Protein AF-G4HNX2-F1 (afdb_monomer)

Organism: NCBI:txid743719

Secondary structure (DSSP, 8-state):
--TTTTT--TT-EEEEEEEBTTT--EEEEEEE-TTSSEEEEEESTTTTSTTGGGG-EEEEHHHHHHHB-

Solvent-accessible surface area (backbone atoms only — not comparable to full-atom values): 3957 Å² total; per-residue (Å²): 132,65,84,60,61,84,60,61,40,54,58,33,77,65,72,39,80,35,32,29,73,85,80,65,52,64,33,25,44,37,34,26,37,78,85,37,48,44,28,39,30,30,61,69,72,58,72,86,44,92,65,38,72,78,64,40,51,76,45,49,44,66,56,48,69,71,45,41,91

pLDDT: mean 93.96, std 6.36, range [53.34, 97.94]

Foldseek 3Di:
DQPCVVQLDAFHARQDWKAFPPPRAIKTFGGHHNVSFKTKIFHPPPPVPPCRSVRIDIDTPVCCSPGID

Mean predicted aligned error: 2.9 Å

Radius of gyration: 11.42 Å; Cα contacts (8 Å, |Δi|>4): 127; chains: 1; bounding box: 24×25×28 Å

Structure (mmCIF, N/CA/C/O backbone):
data_AF-G4HNX2-F1
#
_entry.id   AF-G4HNX2-F1
#
loop_
_atom_site.group_PDB
_atom_site.id
_atom_site.type_symbol
_atom_site.label_atom_id
_atom_site.label_alt_id
_atom_site.label_comp_id
_atom_site.label_asym_id
_atom_site.label_entity_id
_atom_site.label_seq_id
_atom_site.pdbx_PDB_ins_code
_atom_site.Cartn_x
_atom_site.Cartn_y
_atom_site.Cartn_z
_atom_site.occupancy
_atom_site.B_iso_or_equiv
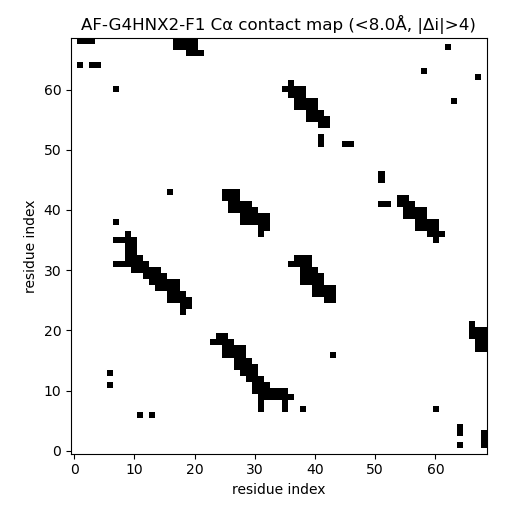_atom_site.auth_seq_id
_atom_site.auth_comp_id
_atom_site.auth_asym_id
_atom_site.auth_atom_id
_atom_site.pdbx_PDB_model_num
ATOM 1 N N . MET A 1 1 ? -3.746 7.663 17.385 1.00 53.34 1 MET A N 1
ATOM 2 C CA . MET A 1 1 ? -3.071 7.856 16.084 1.00 53.34 1 MET A CA 1
ATOM 3 C C . MET A 1 1 ? -2.486 6.535 15.628 1.00 53.34 1 MET A C 1
ATOM 5 O O . MET A 1 1 ? -1.668 5.971 16.353 1.00 53.34 1 MET A O 1
ATOM 9 N N . ASN A 1 2 ? -2.927 6.026 14.475 1.00 72.50 2 ASN A N 1
ATOM 10 C CA . ASN A 1 2 ? -2.275 4.885 13.834 1.00 72.50 2 ASN A CA 1
ATOM 11 C C . ASN A 1 2 ? -0.894 5.361 13.339 1.00 72.50 2 ASN A C 1
ATOM 13 O O . ASN A 1 2 ? -0.802 6.386 12.669 1.00 72.50 2 ASN A O 1
ATOM 17 N N . LYS A 1 3 ? 0.191 4.656 13.689 1.00 79.25 3 LYS A N 1
ATOM 18 C CA . LYS A 1 3 ? 1.565 5.038 13.302 1.00 79.25 3 LYS A CA 1
ATOM 19 C C . LYS A 1 3 ? 1.756 5.109 11.781 1.00 79.25 3 LYS A C 1
ATOM 21 O O . LYS A 1 3 ? 2.682 5.778 11.329 1.00 79.25 3 LYS A O 1
ATOM 26 N N . LEU A 1 4 ? 0.900 4.437 11.011 1.00 89.25 4 LEU A N 1
ATOM 27 C CA . LEU A 1 4 ? 0.918 4.463 9.551 1.00 89.25 4 LEU A CA 1
ATOM 28 C C . LEU A 1 4 ? 0.385 5.774 8.967 1.00 89.25 4 LEU A C 1
ATOM 30 O O . LEU A 1 4 ? 0.813 6.161 7.889 1.00 89.25 4 LEU A O 1
ATOM 34 N N . GLU A 1 5 ? -0.486 6.494 9.673 1.00 89.94 5 GLU A N 1
ATOM 35 C CA . GLU A 1 5 ? -1.151 7.696 9.155 1.00 89.94 5 GLU A CA 1
ATOM 36 C C . GLU A 1 5 ? -0.158 8.778 8.716 1.00 89.94 5 GLU A C 1
ATOM 38 O O . GLU A 1 5 ? -0.295 9.340 7.633 1.00 89.94 5 GLU A O 1
ATOM 43 N N . GLY A 1 6 ? 0.909 8.983 9.495 1.00 90.69 6 GLY A N 1
ATOM 44 C CA . GLY A 1 6 ? 1.979 9.925 9.153 1.00 90.69 6 GLY A CA 1
ATOM 45 C C . GLY A 1 6 ? 2.883 9.477 7.998 1.00 90.69 6 GLY A C 1
ATOM 46 O O . GLY A 1 6 ? 3.681 10.273 7.516 1.00 90.69 6 GLY A O 1
ATOM 47 N N . LEU A 1 7 ? 2.786 8.218 7.560 1.00 91.00 7 LEU A N 1
ATOM 48 C CA . LEU A 1 7 ? 3.514 7.700 6.398 1.00 91.00 7 LEU A CA 1
ATOM 49 C C . LEU A 1 7 ? 2.694 7.831 5.109 1.00 91.00 7 LEU A C 1
ATOM 51 O O . LEU A 1 7 ? 3.278 7.938 4.034 1.00 91.00 7 LEU A O 1
ATOM 55 N N . LEU A 1 8 ? 1.360 7.823 5.207 1.00 94.38 8 LEU A N 1
ATOM 56 C CA . LEU A 1 8 ? 0.438 7.829 4.066 1.00 94.38 8 LEU A CA 1
ATOM 57 C C . LEU A 1 8 ? 0.163 9.255 3.556 1.00 94.38 8 LEU A C 1
ATOM 59 O O . LEU A 1 8 ? -0.984 9.719 3.521 1.00 94.38 8 LEU A O 1
ATOM 63 N N . VAL A 1 9 ? 1.247 9.950 3.209 1.00 95.06 9 VAL A N 1
ATOM 64 C CA . VAL A 1 9 ? 1.253 11.298 2.627 1.00 95.06 9 VAL A CA 1
ATOM 65 C C . VAL A 1 9 ? 1.221 11.177 1.096 1.00 95.06 9 VAL A C 1
ATOM 67 O O . VAL A 1 9 ? 1.892 10.288 0.567 1.00 95.06 9 VAL A O 1
ATOM 70 N N . PRO A 1 10 ? 0.480 12.037 0.372 1.00 97.31 10 PRO A N 1
ATOM 71 C CA . PRO A 1 10 ? 0.433 11.986 -1.087 1.00 97.31 10 PRO A CA 1
ATOM 72 C C . PRO A 1 10 ? 1.823 11.992 -1.742 1.00 97.31 10 PRO A C 1
ATOM 74 O O . PRO A 1 10 ? 2.701 12.764 -1.353 1.00 97.31 10 PRO A O 1
ATOM 77 N N . GLY A 1 11 ? 2.029 11.110 -2.721 1.00 95.31 11 GLY A N 1
ATOM 78 C CA . GLY A 1 11 ? 3.289 10.952 -3.454 1.00 95.31 11 GLY A CA 1
ATOM 79 C C . GLY A 1 11 ? 4.445 10.327 -2.661 1.00 95.31 11 GLY A C 1
ATOM 80 O O . GLY A 1 11 ? 5.566 10.258 -3.170 1.00 95.31 11 GLY A O 1
ATOM 81 N N . ALA A 1 12 ? 4.220 9.879 -1.423 1.00 96.44 12 ALA A N 1
ATOM 82 C CA . ALA A 1 12 ? 5.275 9.295 -0.603 1.00 96.44 12 ALA A CA 1
ATOM 83 C C . ALA A 1 12 ? 5.755 7.939 -1.146 1.00 96.44 12 ALA A C 1
ATOM 85 O O . ALA A 1 12 ? 4.962 7.085 -1.541 1.00 96.44 12 ALA A O 1
ATOM 86 N N . VAL A 1 13 ? 7.068 7.706 -1.062 1.00 95.81 13 VAL A N 1
ATOM 87 C CA . VAL A 1 13 ? 7.705 6.397 -1.274 1.00 95.81 13 VAL A CA 1
ATOM 8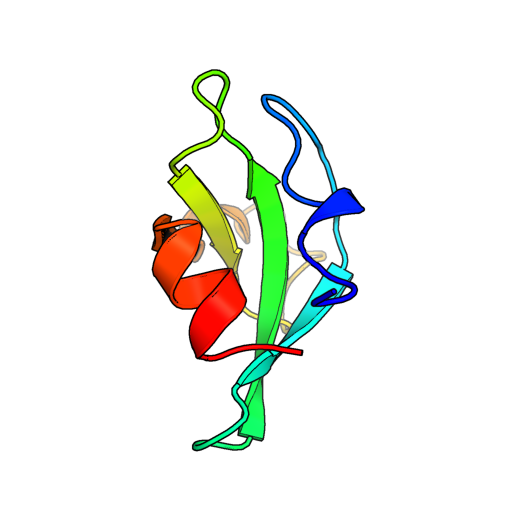8 C C . VAL A 1 13 ? 8.203 5.895 0.080 1.00 95.81 13 VAL A C 1
ATOM 90 O O . VAL A 1 13 ? 9.105 6.480 0.674 1.00 95.81 13 VAL A O 1
ATOM 93 N N . ILE A 1 14 ? 7.581 4.833 0.594 1.00 94.12 14 ILE A N 1
ATOM 94 C CA . ILE A 1 14 ? 7.672 4.424 2.005 1.00 94.12 14 ILE A CA 1
ATOM 95 C C . ILE A 1 14 ? 8.567 3.190 2.177 1.00 94.12 14 ILE A C 1
ATOM 97 O O . ILE A 1 14 ? 9.395 3.153 3.086 1.00 94.12 14 ILE A O 1
ATOM 101 N N . ASN A 1 15 ? 8.388 2.176 1.322 1.00 93.31 15 ASN A N 1
ATOM 102 C CA . ASN A 1 15 ? 9.084 0.880 1.366 1.00 93.31 15 ASN A CA 1
ATOM 103 C C . ASN A 1 15 ? 9.193 0.271 2.786 1.00 93.31 15 ASN A C 1
ATOM 105 O O . ASN A 1 15 ? 10.287 -0.030 3.275 1.00 93.31 15 ASN A O 1
ATOM 109 N N . LYS A 1 16 ? 8.053 0.077 3.461 1.00 94.56 16 LYS A N 1
ATOM 110 C CA . LYS A 1 16 ? 7.970 -0.567 4.785 1.00 94.56 16 LYS A CA 1
ATOM 111 C C . LYS A 1 16 ? 7.205 -1.877 4.744 1.00 94.56 16 LYS A C 1
ATOM 113 O O . LYS A 1 16 ? 6.340 -2.065 3.907 1.00 94.56 16 LYS A O 1
ATOM 118 N N . ILE A 1 17 ? 7.496 -2.773 5.681 1.00 96.44 17 ILE A N 1
ATOM 119 C CA . ILE A 1 17 ? 6.670 -3.962 5.905 1.00 96.44 17 ILE A CA 1
ATOM 120 C C . ILE A 1 17 ? 5.574 -3.593 6.904 1.00 96.44 17 ILE A C 1
ATOM 122 O O . ILE A 1 17 ? 5.881 -3.030 7.955 1.00 96.44 17 ILE A O 1
ATOM 126 N N . ILE A 1 18 ? 4.330 -3.920 6.571 1.00 96.19 18 ILE A N 1
ATOM 127 C CA . ILE A 1 18 ? 3.156 -3.767 7.438 1.00 96.19 18 ILE A CA 1
ATOM 128 C C . ILE A 1 18 ? 2.479 -5.123 7.620 1.00 96.19 18 ILE A C 1
ATOM 130 O O . ILE A 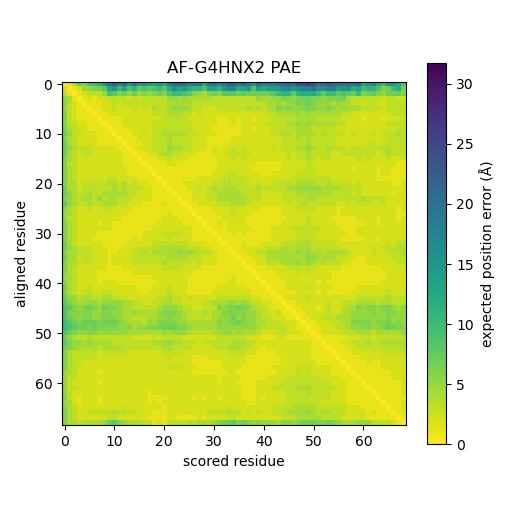1 18 ? 2.591 -6.005 6.763 1.00 96.19 18 ILE A O 1
ATOM 134 N N . THR A 1 19 ? 1.794 -5.311 8.746 1.00 96.88 19 THR A N 1
ATOM 135 C CA . THR A 1 19 ? 1.179 -6.600 9.097 1.00 96.88 19 THR A CA 1
ATOM 136 C C . THR A 1 19 ? -0.326 -6.457 9.243 1.00 96.88 19 THR A C 1
ATOM 138 O O . THR A 1 19 ? -0.794 -5.624 10.014 1.00 96.88 19 THR A O 1
ATOM 141 N N . ASN A 1 20 ? -1.089 -7.299 8.543 1.00 96.25 20 ASN A N 1
ATOM 142 C CA . ASN A 1 20 ? -2.535 -7.344 8.707 1.00 96.25 20 ASN A CA 1
ATOM 143 C C . ASN A 1 20 ? -2.885 -7.843 10.117 1.00 96.25 20 ASN A C 1
ATOM 145 O O . ASN A 1 20 ? -2.443 -8.916 10.542 1.00 96.25 20 ASN A O 1
ATOM 149 N N . VAL A 1 21 ? -3.700 -7.091 10.850 1.00 94.75 21 VAL A N 1
ATOM 150 C CA . VAL A 1 21 ? -3.992 -7.375 12.261 1.00 94.75 21 VAL A CA 1
ATOM 151 C C . VAL A 1 21 ? -4.776 -8.672 12.456 1.00 94.75 21 VAL A C 1
ATOM 153 O O . VAL A 1 21 ? -4.565 -9.349 13.469 1.00 94.75 21 VAL A O 1
ATOM 156 N N . LYS A 1 22 ? -5.625 -9.043 11.485 1.00 94.88 22 LYS A N 1
ATOM 157 C CA . LYS A 1 22 ? -6.504 -10.223 11.530 1.00 94.88 22 LYS A CA 1
ATOM 158 C C . LYS A 1 22 ? -5.791 -11.475 11.031 1.00 94.88 22 LYS A C 1
ATOM 160 O O . LYS A 1 22 ? -5.745 -12.473 11.739 1.00 94.88 22 LYS A O 1
ATOM 165 N N . THR A 1 23 ? -5.223 -11.421 9.827 1.00 96.25 23 THR A N 1
ATOM 166 C CA . THR A 1 23 ? -4.650 -12.604 9.160 1.00 96.25 23 THR A CA 1
ATOM 167 C C . THR A 1 23 ? -3.190 -12.851 9.515 1.00 96.25 23 THR A C 1
ATOM 169 O O . THR A 1 23 ? -2.663 -13.915 9.207 1.00 96.25 23 THR A O 1
ATOM 172 N N . LYS A 1 24 ? -2.516 -11.864 10.124 1.00 95.69 24 LYS A N 1
ATOM 173 C CA . LYS A 1 24 ? -1.058 -11.837 10.337 1.00 95.69 24 LYS A CA 1
ATOM 174 C C . LYS A 1 24 ? -0.238 -11.891 9.044 1.00 95.69 24 LYS A C 1
ATOM 176 O O . LYS A 1 24 ? 0.985 -11.996 9.106 1.00 95.69 24 LYS A O 1
ATOM 181 N N . HIS A 1 25 ? -0.881 -11.769 7.881 1.00 96.06 25 HIS A N 1
ATOM 182 C CA . HIS A 1 25 ? -0.188 -11.689 6.605 1.00 96.06 25 HIS A CA 1
ATOM 183 C C . HIS A 1 25 ? 0.544 -10.352 6.508 1.00 96.06 25 HIS A C 1
ATOM 185 O O . HIS A 1 25 ? -0.012 -9.294 6.811 1.00 96.06 25 HIS A O 1
ATOM 191 N N . GLN A 1 26 ? 1.803 -10.412 6.101 1.00 97.31 26 GLN A N 1
ATOM 192 C CA . GLN A 1 26 ? 2.658 -9.251 5.980 1.00 97.31 26 GLN A CA 1
ATOM 193 C C . GLN A 1 26 ? 2.845 -8.873 4.511 1.00 97.31 26 GLN A C 1
ATOM 195 O O . GLN A 1 26 ? 3.054 -9.734 3.655 1.00 97.31 26 GLN A O 1
ATOM 200 N N . ILE A 1 27 ? 2.809 -7.574 4.236 1.00 97.19 27 ILE A N 1
ATOM 201 C CA . ILE A 1 27 ? 2.967 -7.008 2.894 1.00 97.19 27 ILE A CA 1
ATOM 202 C C . ILE A 1 27 ? 3.914 -5.812 2.938 1.00 97.19 27 ILE A C 1
ATOM 204 O O . ILE A 1 27 ? 4.231 -5.280 4.002 1.00 97.19 27 ILE A O 1
ATOM 208 N N . VAL A 1 28 ? 4.380 -5.388 1.770 1.00 97.19 28 VAL A N 1
ATOM 209 C CA . VAL A 1 28 ? 5.218 -4.202 1.604 1.00 97.19 28 VAL A CA 1
ATOM 210 C C . VAL A 1 28 ? 4.318 -3.022 1.274 1.00 97.19 28 VAL A C 1
ATOM 212 O O . VAL A 1 28 ? 3.698 -3.008 0.220 1.00 97.19 28 VAL A O 1
ATOM 215 N N . LEU A 1 29 ? 4.285 -2.027 2.149 1.00 96.88 29 LEU A N 1
ATOM 216 C CA . LEU A 1 29 ? 3.778 -0.688 1.900 1.00 96.88 29 LEU A CA 1
ATOM 217 C C . LEU A 1 29 ? 4.803 0.084 1.065 1.00 96.88 29 LEU A C 1
ATOM 219 O O . LEU A 1 29 ? 5.852 0.477 1.585 1.00 96.88 29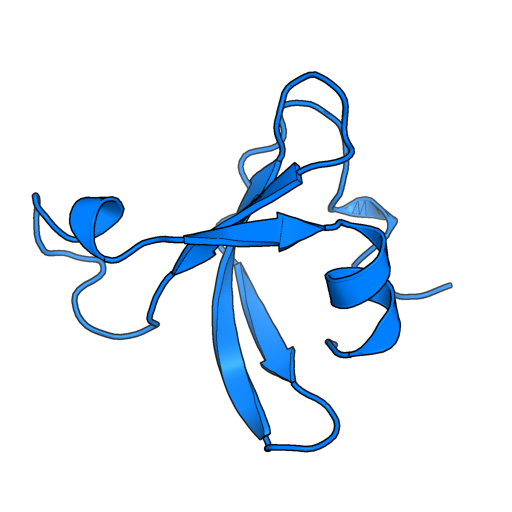 LEU A O 1
ATOM 223 N N . PHE A 1 30 ? 4.541 0.256 -0.230 1.00 96.06 30 PHE A N 1
ATOM 224 C CA . PHE A 1 30 ? 5.551 0.751 -1.161 1.00 96.06 30 PHE A CA 1
ATOM 225 C C . PHE A 1 30 ? 5.427 2.248 -1.432 1.00 96.06 30 PHE A C 1
ATOM 227 O O . PHE A 1 30 ? 6.379 2.978 -1.154 1.00 96.06 30 PHE A O 1
ATOM 234 N N . ALA A 1 31 ? 4.282 2.703 -1.939 1.00 96.50 31 ALA A N 1
ATOM 235 C CA . ALA A 1 31 ? 4.078 4.098 -2.316 1.00 96.50 31 ALA A CA 1
ATOM 236 C C . ALA A 1 31 ? 2.620 4.536 -2.154 1.00 96.50 31 ALA A C 1
ATOM 238 O O . ALA A 1 31 ? 1.721 3.699 -2.119 1.00 96.50 31 ALA A O 1
ATOM 239 N N . VAL A 1 32 ? 2.405 5.844 -2.082 1.00 97.69 32 VAL A N 1
ATOM 240 C CA . VAL A 1 32 ? 1.086 6.484 -2.083 1.00 97.69 32 VAL A CA 1
ATOM 241 C C . VAL A 1 32 ? 0.933 7.256 -3.386 1.00 97.69 32 VAL A C 1
ATOM 243 O O . VAL A 1 32 ? 1.890 7.881 -3.850 1.00 97.69 32 VAL A O 1
ATOM 246 N N . ASP A 1 33 ? -0.253 7.207 -3.981 1.00 96.88 33 ASP A N 1
ATOM 247 C CA . ASP A 1 33 ? -0.583 8.029 -5.140 1.00 96.88 33 ASP A CA 1
ATOM 248 C C . ASP A 1 33 ? -0.548 9.535 -4.817 1.00 96.88 33 ASP A C 1
ATOM 250 O 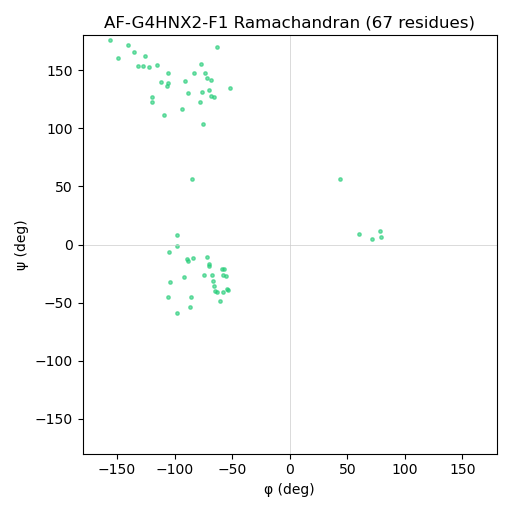O . ASP A 1 33 ? -0.405 9.963 -3.668 1.00 96.88 33 ASP A O 1
ATOM 254 N N . LEU A 1 34 ? -0.635 10.360 -5.861 1.00 96.75 34 LEU A N 1
ATOM 255 C CA . LEU A 1 34 ? -0.580 11.819 -5.725 1.00 96.75 34 LEU A CA 1
ATOM 256 C C . LEU A 1 34 ? -1.827 12.414 -5.063 1.00 96.75 34 LEU A C 1
ATOM 258 O O . LEU A 1 34 ? -1.751 13.529 -4.554 1.00 96.75 34 LEU A O 1
ATOM 262 N N . ASP A 1 35 ? -2.934 11.672 -5.035 1.00 95.44 35 ASP A N 1
ATOM 263 C CA . ASP A 1 35 ? -4.180 12.098 -4.395 1.00 95.44 35 ASP A CA 1
ATOM 264 C C . ASP A 1 35 ? -4.236 11.694 -2.910 1.00 95.44 35 ASP A C 1
ATOM 266 O O . ASP A 1 35 ? -5.067 12.191 -2.152 1.00 95.44 35 ASP A O 1
ATOM 270 N N . GLY A 1 36 ? -3.325 10.825 -2.460 1.00 94.25 36 GLY A N 1
ATOM 271 C CA . GLY A 1 36 ? -3.226 10.365 -1.079 1.00 94.25 36 GLY A CA 1
ATOM 272 C C . GLY A 1 36 ? -4.223 9.277 -0.690 1.00 94.25 36 GLY A C 1
ATOM 273 O O . GLY A 1 36 ? -4.296 8.946 0.496 1.00 94.25 36 GLY A O 1
ATOM 274 N N . ASN A 1 37 ? -4.990 8.747 -1.641 1.00 96.12 37 ASN A N 1
ATOM 275 C CA . ASN A 1 37 ? -6.100 7.828 -1.385 1.00 96.12 37 ASN A CA 1
ATOM 276 C C . ASN A 1 37 ? -5.740 6.383 -1.715 1.00 96.12 37 ASN A C 1
ATOM 278 O O . ASN A 1 37 ? -6.185 5.472 -1.017 1.00 96.12 37 ASN A O 1
ATOM 282 N N . THR A 1 38 ? -4.892 6.177 -2.721 1.00 97.75 38 THR A N 1
ATOM 283 C CA . THR A 1 38 ? -4.496 4.846 -3.179 1.00 97.75 38 THR A CA 1
ATOM 284 C C . THR A 1 38 ? -3.075 4.540 -2.746 1.00 97.75 38 THR A C 1
ATOM 286 O O . THR A 1 38 ? -2.157 5.350 -2.885 1.00 97.75 38 THR A O 1
ATOM 289 N N . VAL A 1 39 ? -2.868 3.325 -2.260 1.00 97.75 39 VAL A N 1
ATOM 290 C CA . VAL A 1 39 ? -1.578 2.859 -1.772 1.00 97.75 39 VAL A CA 1
ATOM 291 C C . VAL A 1 39 ? -1.129 1.659 -2.593 1.00 97.75 39 VAL A C 1
ATOM 293 O O . VAL A 1 39 ? -1.816 0.640 -2.647 1.00 97.75 39 VAL A O 1
ATOM 296 N N . LEU A 1 40 ? 0.049 1.755 -3.210 1.00 97.56 40 LEU A N 1
ATOM 297 C CA . LEU A 1 40 ? 0.697 0.625 -3.862 1.00 97.56 40 LEU A CA 1
ATOM 298 C C . LEU A 1 40 ? 1.355 -0.261 -2.805 1.00 97.56 40 LEU A C 1
ATOM 300 O O . LEU A 1 40 ? 2.237 0.174 -2.053 1.00 97.56 40 LEU A O 1
ATOM 304 N N . VAL A 1 41 ? 0.955 -1.525 -2.791 1.00 97.44 41 VAL A N 1
ATOM 305 C CA . VAL A 1 41 ? 1.489 -2.556 -1.909 1.00 97.44 41 VAL A CA 1
ATOM 306 C C . VAL A 1 41 ? 1.984 -3.759 -2.705 1.00 97.44 41 VAL A C 1
ATOM 308 O O . VAL A 1 41 ? 1.633 -3.940 -3.869 1.00 97.44 41 VAL A O 1
ATOM 311 N N . GLY A 1 42 ? 2.811 -4.600 -2.093 1.00 97.44 42 GLY A N 1
ATOM 312 C CA . GLY A 1 42 ? 3.337 -5.782 -2.770 1.00 97.44 42 GLY A CA 1
ATOM 313 C C . GLY A 1 42 ? 3.775 -6.905 -1.836 1.00 97.44 42 GLY A C 1
ATOM 314 O O . GLY A 1 42 ? 3.765 -6.755 -0.611 1.00 97.44 42 GLY A O 1
ATOM 315 N N . PRO A 1 43 ? 4.187 -8.052 -2.400 1.00 96.88 43 PRO A N 1
ATOM 316 C CA . PRO A 1 43 ? 4.634 -9.195 -1.616 1.00 96.88 43 PRO A CA 1
ATOM 317 C C . PRO A 1 43 ? 6.020 -8.947 -1.001 1.00 96.88 43 PRO A C 1
ATOM 319 O O . PRO A 1 43 ? 6.879 -8.308 -1.602 1.00 96.88 43 PRO A O 1
ATOM 322 N N . ILE A 1 44 ? 6.291 -9.506 0.180 1.00 95.69 44 ILE A N 1
ATOM 323 C CA . ILE A 1 44 ? 7.607 -9.365 0.846 1.00 95.69 44 ILE A CA 1
ATOM 324 C C . ILE A 1 44 ? 8.729 -10.047 0.066 1.00 95.69 44 ILE A C 1
ATOM 326 O O . ILE A 1 44 ? 9.871 -9.573 0.039 1.00 95.69 44 ILE A O 1
ATOM 330 N N . MET A 1 45 ? 8.403 -11.174 -0.559 1.00 93.81 45 MET A N 1
ATOM 331 C CA . MET A 1 45 ? 9.356 -11.991 -1.294 1.00 93.81 45 MET A CA 1
ATOM 332 C C . MET A 1 45 ? 9.563 -11.448 -2.708 1.00 93.81 45 MET A C 1
ATOM 334 O O . MET A 1 45 ? 8.650 -10.904 -3.326 1.00 93.81 45 MET A O 1
ATOM 338 N N . GLY A 1 46 ? 10.780 -11.617 -3.228 1.00 90.94 46 GLY A N 1
ATOM 339 C CA . GLY A 1 46 ? 11.117 -11.235 -4.600 1.00 90.94 46 GLY A CA 1
ATOM 340 C C . GLY A 1 46 ? 11.354 -9.740 -4.818 1.00 90.94 46 GLY A C 1
ATOM 341 O O . GLY A 1 46 ? 11.471 -9.327 -5.957 1.00 90.94 46 GLY A O 1
ATOM 342 N N . ARG A 1 47 ? 11.480 -8.909 -3.769 1.00 88.19 47 ARG A N 1
ATOM 343 C CA . ARG A 1 47 ? 11.729 -7.451 -3.906 1.00 88.19 47 ARG A CA 1
ATOM 344 C C . ARG A 1 47 ? 12.988 -7.072 -4.695 1.00 88.19 47 ARG A C 1
ATOM 346 O O . ARG A 1 47 ? 13.112 -5.934 -5.129 1.00 88.19 47 ARG A O 1
ATOM 353 N N . LYS A 1 48 ? 13.948 -7.992 -4.816 1.00 89.38 48 LYS A N 1
ATOM 354 C CA . LYS A 1 48 ? 15.168 -7.799 -5.616 1.00 89.38 48 LYS A CA 1
ATOM 355 C C . LYS A 1 48 ? 14.956 -8.130 -7.098 1.00 89.38 48 LYS A C 1
ATOM 357 O O . LYS A 1 48 ? 15.821 -7.818 -7.910 1.00 89.38 48 LYS A O 1
ATOM 362 N N . ASP A 1 49 ? 13.831 -8.752 -7.445 1.00 94.38 49 ASP A N 1
ATOM 363 C CA . ASP A 1 49 ? 13.502 -9.097 -8.819 1.00 94.38 49 ASP A CA 1
ATOM 364 C C . ASP A 1 49 ? 13.056 -7.837 -9.558 1.00 94.38 49 ASP A C 1
ATOM 366 O O . ASP A 1 49 ? 12.164 -7.116 -9.109 1.00 94.38 49 ASP A O 1
ATOM 370 N N . LYS A 1 50 ? 13.626 -7.602 -10.743 1.00 92.06 50 LYS A N 1
ATOM 371 C CA . LYS A 1 50 ? 13.276 -6.451 -11.593 1.00 92.06 50 LYS A CA 1
ATOM 372 C C . LYS A 1 50 ? 11.781 -6.371 -11.925 1.00 92.06 50 LYS A C 1
ATOM 374 O O . LYS A 1 50 ? 11.269 -5.288 -12.160 1.00 92.06 50 LYS A O 1
ATOM 379 N N . ASP A 1 51 ? 11.095 -7.513 -11.934 1.00 94.56 51 ASP A N 1
ATOM 380 C CA . ASP A 1 51 ? 9.676 -7.643 -12.270 1.00 94.56 51 ASP A CA 1
ATOM 381 C C . ASP A 1 51 ? 8.767 -7.702 -11.031 1.00 94.56 51 ASP A C 1
ATOM 383 O O . ASP A 1 51 ? 7.570 -7.956 -11.155 1.00 94.56 51 ASP A O 1
ATOM 387 N N . TRP A 1 52 ? 9.302 -7.465 -9.827 1.00 94.62 52 TRP A N 1
ATOM 388 C CA . TRP A 1 52 ? 8.528 -7.491 -8.582 1.00 94.62 52 TRP A CA 1
ATOM 389 C C . TRP A 1 52 ? 7.312 -6.564 -8.620 1.00 94.62 52 TRP A C 1
ATOM 391 O O . TRP A 1 52 ? 6.234 -6.952 -8.179 1.00 94.62 52 TRP A O 1
ATOM 401 N N . PHE A 1 53 ? 7.458 -5.387 -9.236 1.00 90.44 53 PHE A N 1
ATOM 402 C CA . PHE A 1 53 ? 6.381 -4.404 -9.376 1.00 90.44 53 PHE A CA 1
ATOM 403 C C . PHE A 1 53 ? 5.146 -4.955 -10.106 1.00 90.44 53 PHE A C 1
ATOM 405 O O . PHE A 1 53 ? 4.037 -4.499 -9.855 1.00 90.44 53 PHE A O 1
ATOM 412 N N . ARG A 1 54 ? 5.305 -5.972 -10.968 1.00 94.81 54 ARG A N 1
ATOM 413 C CA . ARG A 1 54 ? 4.183 -6.626 -11.663 1.00 94.81 54 ARG A CA 1
ATOM 414 C C . ARG A 1 54 ? 3.305 -7.459 -10.728 1.00 94.81 54 ARG A C 1
ATOM 416 O O . ARG A 1 54 ? 2.210 -7.848 -11.111 1.00 94.81 54 ARG A O 1
ATOM 423 N N . LYS A 1 55 ? 3.809 -7.779 -9.534 1.00 96.19 55 LYS A N 1
ATOM 424 C CA . LYS A 1 55 ? 3.102 -8.527 -8.486 1.00 96.19 55 LYS A CA 1
ATOM 425 C C . LYS A 1 55 ? 2.493 -7.598 -7.434 1.00 96.19 55 LYS A C 1
ATOM 427 O O . LYS A 1 55 ? 1.896 -8.092 -6.482 1.00 96.19 55 LYS A O 1
ATOM 432 N N . CYS A 1 56 ? 2.693 -6.289 -7.563 1.00 96.62 56 CYS A N 1
ATOM 433 C CA . CYS A 1 56 ? 2.093 -5.302 -6.681 1.00 96.62 56 CYS A CA 1
ATOM 434 C C . CYS A 1 56 ? 0.619 -5.085 -7.035 1.00 96.62 56 CYS A C 1
ATOM 436 O O . CYS A 1 56 ? 0.196 -5.298 -8.170 1.00 96.62 56 CYS A O 1
ATOM 438 N N . TRP A 1 57 ? -0.149 -4.639 -6.051 1.00 97.94 57 TRP A N 1
ATOM 439 C CA . TRP A 1 57 ? -1.555 -4.277 -6.190 1.00 97.94 57 TRP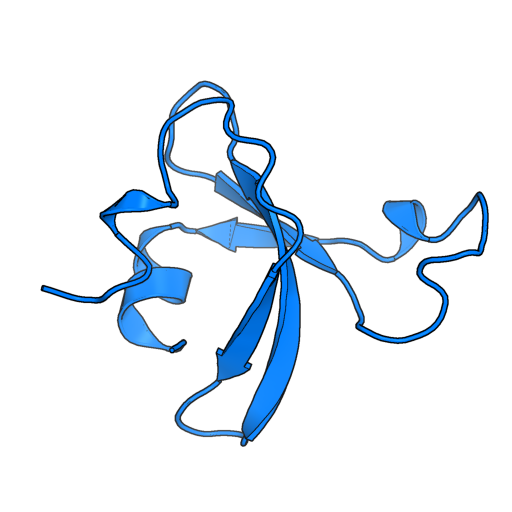 A CA 1
ATOM 440 C C . TRP A 1 57 ? -1.847 -3.030 -5.358 1.00 97.94 57 TRP A C 1
ATOM 442 O O . TRP A 1 57 ? -0.996 -2.564 -4.598 1.00 97.94 57 TRP A O 1
ATOM 452 N N . THR A 1 58 ? -3.038 -2.468 -5.5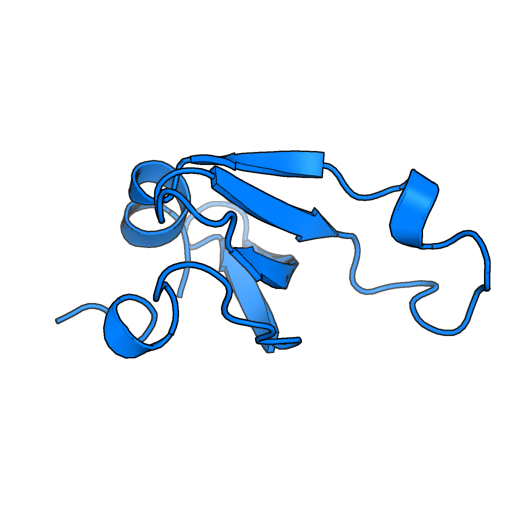14 1.00 97.62 58 THR A N 1
ATOM 453 C CA . THR A 1 58 ? -3.451 -1.263 -4.796 1.00 97.62 58 THR A CA 1
ATOM 454 C C . THR A 1 58 ? -4.440 -1.586 -3.688 1.00 97.62 58 THR A C 1
ATOM 456 O O . THR A 1 58 ? -5.236 -2.518 -3.807 1.00 97.62 58 THR A O 1
ATOM 459 N N . LEU A 1 59 ? -4.384 -0.805 -2.616 1.00 97.44 59 LEU A N 1
ATOM 460 C CA . LEU A 1 59 ? -5.368 -0.783 -1.538 1.00 97.44 59 LEU A CA 1
ATOM 461 C C . LEU A 1 59 ? -5.751 0.664 -1.235 1.00 97.44 59 LEU A C 1
ATOM 463 O O . LEU A 1 59 ? -4.931 1.569 -1.419 1.00 97.44 59 LEU A O 1
ATOM 467 N N . ASP A 1 60 ? -6.959 0.861 -0.721 1.00 97.56 60 ASP A N 1
ATOM 468 C CA . ASP A 1 60 ? -7.390 2.166 -0.238 1.00 97.56 60 ASP A CA 1
ATOM 469 C C . ASP A 1 60 ? -6.676 2.505 1.075 1.00 97.56 60 ASP A C 1
ATOM 471 O O . ASP A 1 60 ? -6.430 1.651 1.936 1.00 97.56 60 ASP A O 1
ATOM 475 N N . LYS A 1 61 ? -6.341 3.784 1.254 1.00 95.56 61 LYS A N 1
ATOM 476 C CA . LYS A 1 61 ? -5.698 4.292 2.472 1.00 95.56 61 LYS A CA 1
ATOM 477 C C . LYS A 1 61 ? -6.487 3.929 3.729 1.00 95.56 61 LYS A C 1
ATOM 479 O O . LYS A 1 61 ? -5.886 3.582 4.747 1.00 95.56 61 LYS A O 1
ATOM 484 N N . GLU A 1 62 ? -7.813 3.992 3.667 1.00 94.75 62 GLU A N 1
ATOM 485 C CA . GLU A 1 62 ? -8.679 3.650 4.798 1.00 94.75 62 GLU A CA 1
ATOM 486 C C . GLU A 1 62 ? -8.544 2.176 5.198 1.00 94.75 62 GLU A C 1
ATOM 488 O O . GLU A 1 62 ? -8.430 1.875 6.389 1.00 94.75 62 GLU A O 1
ATOM 493 N N . ASP A 1 63 ? -8.447 1.267 4.225 1.00 95.44 63 ASP A N 1
ATOM 494 C CA . ASP A 1 63 ? -8.237 -0.160 4.480 1.00 95.44 63 ASP A CA 1
ATOM 495 C C . ASP A 1 63 ? -6.877 -0.418 5.132 1.00 95.44 63 ASP A C 1
ATOM 497 O O . ASP A 1 63 ? -6.777 -1.199 6.082 1.00 95.44 63 ASP A O 1
ATOM 501 N N . ILE A 1 64 ? -5.827 0.285 4.693 1.00 95.56 64 ILE A N 1
ATOM 502 C CA . ILE A 1 64 ? -4.505 0.211 5.332 1.00 95.56 64 ILE A CA 1
ATOM 503 C C . ILE A 1 64 ? -4.589 0.657 6.796 1.00 95.56 64 ILE A C 1
ATOM 505 O O . ILE A 1 64 ? -4.104 -0.041 7.687 1.00 95.56 64 ILE A O 1
ATOM 509 N N . LEU A 1 65 ? -5.220 1.802 7.066 1.00 95.06 65 LEU A N 1
ATOM 510 C CA . LEU A 1 65 ? -5.323 2.357 8.419 1.00 95.06 65 LEU A CA 1
ATOM 511 C C . LEU A 1 65 ? -6.200 1.518 9.353 1.00 95.06 65 LEU A C 1
ATOM 513 O O . LEU A 1 65 ? -6.015 1.570 10.572 1.00 95.06 65 LEU A O 1
ATOM 517 N N . LYS A 1 66 ? -7.144 0.765 8.793 1.00 94.69 66 LYS A N 1
ATOM 518 C CA . LYS A 1 66 ? -8.070 -0.087 9.534 1.00 94.69 66 LYS A CA 1
ATOM 519 C C . LYS A 1 66 ? -7.497 -1.470 9.819 1.00 94.69 66 LYS A C 1
ATOM 521 O O . LYS A 1 66 ? -7.636 -1.967 10.936 1.00 94.69 66 LYS A O 1
ATOM 526 N N . ASP A 1 67 ? -6.885 -2.100 8.820 1.00 95.44 67 ASP A N 1
ATOM 527 C CA . ASP A 1 67 ? -6.537 -3.518 8.876 1.00 95.44 67 ASP A CA 1
ATOM 528 C C . ASP A 1 67 ? -5.041 -3.784 9.104 1.00 95.44 67 ASP A C 1
ATOM 530 O O . ASP A 1 67 ? -4.679 -4.944 9.317 1.00 95.44 67 ASP A O 1
ATOM 534 N N . TYR A 1 68 ? -4.172 -2.764 9.107 1.00 95.06 68 TYR A N 1
ATOM 535 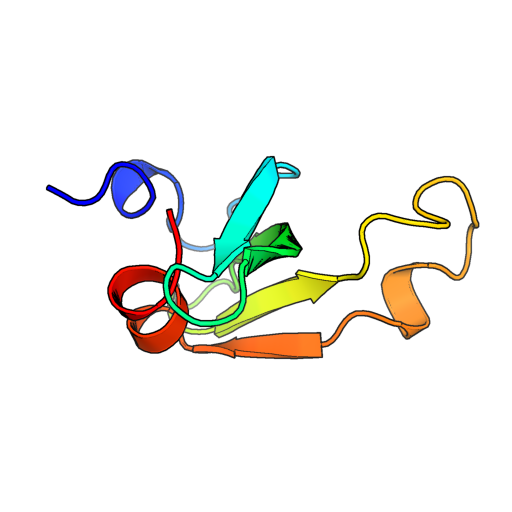C CA . TYR A 1 68 ? -2.718 -2.940 9.225 1.00 95.06 68 TYR A CA 1
ATOM 536 C C . TYR A 1 68 ? -2.067 -2.103 10.336 1.00 95.06 68 TYR A C 1
ATOM 538 O O . TYR A 1 68 ? -2.547 -1.031 10.720 1.00 95.06 68 TYR A O 1
ATOM 546 N N . ILE A 1 69 ? -0.932 -2.621 10.828 1.00 90.56 69 ILE A N 1
ATOM 547 C CA . ILE A 1 69 ? -0.004 -1.979 11.777 1.00 90.56 69 ILE A CA 1
ATOM 548 C C . ILE A 1 69 ? 1.447 -2.050 11.302 1.00 90.56 69 ILE A C 1
ATOM 550 O O . ILE A 1 69 ? 1.780 -2.981 10.523 1.00 90.56 69 ILE A O 1
#

Sequence (69 aa):
MNKLEGLLVPGAVINKIITNVKTKHQIVLFAVDLDGNTVLVGPIMGRKDKDWFRKCWTLDKEDILKDYI

Nearest PDB structures (foldseek):
  8rap-assembly1_Z  TM=5.707E-01  e=5.493E-01  Saccharomyces cerevisiae
  7uve-assembly1_A  TM=5.335E-01  e=4.32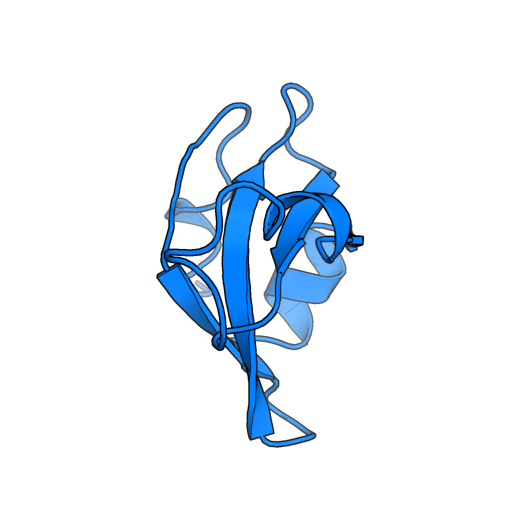4E+00  Drosophila melanogaster
  4xav-assembly4_D  TM=4.016E-01  e=1.870E+00  Mus musculus